Protein AF-A0A6C0D3S4-F1 (afdb_monomer_lite)

Sequence (150 aa):
MNPNEVLKLNDMIKEGDCVDNTETIRQLKHSSLITQNLNNILHIKKKYPDVDLKTLDDECLKESRFLFDNYTSIYNKLLRDQIDLKVFYKFLFYLKKIEDGELTFYQASYEIGMLLKNMYVDPIIDKEKEMKKGRNIDWNEYKKINAQIK

Radius of gyration: 23.9 Å; chains: 1; bounding box: 49×23×74 Å

Structure (mmCIF, N/CA/C/O backbone):
data_AF-A0A6C0D3S4-F1
#
_entry.id   AF-A0A6C0D3S4-F1
#
loop_
_atom_site.group_PDB
_atom_site.id
_atom_site.type_symbol
_atom_site.label_atom_id
_atom_site.label_alt_id
_atom_site.label_comp_id
_atom_site.label_asym_id
_atom_site.label_entity_id
_atom_site.label_seq_id
_atom_site.pdbx_PDB_ins_code
_atom_site.Cartn_x
_atom_site.Cartn_y
_atom_site.Cartn_z
_atom_site.occupancy
_atom_site.B_iso_or_equiv
_atom_site.auth_seq_id
_atom_site.auth_comp_id
_atom_site.auth_asym_id
_atom_site.auth_atom_id
_atom_site.pdbx_PDB_model_num
ATOM 1 N N . MET A 1 1 ? 14.690 -10.996 -11.109 1.00 55.72 1 MET A N 1
ATOM 2 C CA . MET A 1 1 ? 15.399 -9.954 -11.879 1.00 55.72 1 MET A CA 1
ATOM 3 C C . MET A 1 1 ? 16.558 -10.566 -12.640 1.00 55.72 1 MET A C 1
ATOM 5 O O . MET A 1 1 ? 17.306 -11.350 -12.064 1.00 55.72 1 MET A O 1
ATOM 9 N N . ASN A 1 2 ? 16.697 -10.222 -13.917 1.00 73.75 2 ASN A N 1
ATOM 10 C CA . ASN A 1 2 ? 17.884 -10.533 -14.712 1.00 73.75 2 ASN A CA 1
ATOM 11 C C . ASN A 1 2 ? 19.032 -9.570 -14.318 1.00 73.75 2 ASN A C 1
ATOM 13 O O . ASN A 1 2 ? 18.763 -8.384 -14.118 1.00 73.75 2 ASN A O 1
ATOM 17 N N . PRO A 1 3 ? 20.300 -10.016 -14.224 1.00 69.12 3 PRO A N 1
ATOM 18 C CA . PRO A 1 3 ? 21.443 -9.147 -13.911 1.00 69.12 3 PRO A CA 1
ATOM 19 C C . PRO A 1 3 ? 21.525 -7.852 -14.740 1.00 69.12 3 PRO A C 1
ATOM 21 O O . PRO A 1 3 ? 21.887 -6.802 -14.214 1.00 69.12 3 PRO A O 1
ATOM 24 N N . ASN A 1 4 ? 21.125 -7.898 -16.014 1.00 73.50 4 ASN A N 1
ATOM 25 C CA . ASN A 1 4 ? 21.135 -6.729 -16.900 1.00 73.50 4 ASN A CA 1
ATOM 26 C C . ASN A 1 4 ? 20.067 -5.681 -16.539 1.00 73.50 4 ASN A C 1
ATOM 28 O O . ASN A 1 4 ? 20.265 -4.490 -16.772 1.00 73.50 4 ASN A O 1
ATOM 32 N N . GLU A 1 5 ? 18.934 -6.110 -15.980 1.00 70.94 5 GLU A N 1
ATOM 33 C CA . GLU A 1 5 ? 17.866 -5.211 -15.519 1.00 70.94 5 GLU A CA 1
ATOM 34 C C . GLU A 1 5 ? 18.283 -4.492 -14.238 1.00 70.94 5 GLU A C 1
ATOM 36 O O . GLU A 1 5 ? 18.031 -3.300 -14.093 1.00 70.94 5 GLU A O 1
ATOM 41 N N . VAL A 1 6 ? 18.990 -5.197 -13.348 1.00 69.81 6 VAL A N 1
ATOM 42 C CA . VAL A 1 6 ? 19.552 -4.626 -12.116 1.00 69.81 6 VAL A CA 1
ATOM 43 C C . VAL A 1 6 ? 20.585 -3.548 -12.434 1.00 69.81 6 VAL A C 1
ATOM 45 O O . VAL A 1 6 ? 20.586 -2.493 -11.804 1.00 69.81 6 VAL A O 1
ATOM 48 N N . LEU A 1 7 ? 21.451 -3.787 -13.424 1.00 69.25 7 LEU A N 1
ATOM 49 C CA . LEU A 1 7 ? 22.480 -2.822 -13.809 1.00 69.25 7 LEU A CA 1
ATOM 50 C C . LEU A 1 7 ? 21.856 -1.520 -14.334 1.00 69.25 7 LEU A C 1
ATOM 52 O O . LEU A 1 7 ? 22.166 -0.446 -13.830 1.00 69.25 7 LEU A O 1
ATOM 56 N N . LYS A 1 8 ? 20.894 -1.632 -15.259 1.00 75.19 8 LYS A N 1
ATOM 57 C CA . LYS A 1 8 ? 20.154 -0.477 -15.793 1.00 75.19 8 LYS A CA 1
ATOM 58 C C . LYS A 1 8 ? 19.356 0.261 -14.723 1.00 75.19 8 LYS A C 1
ATOM 60 O O . LYS A 1 8 ? 19.285 1.483 -14.754 1.00 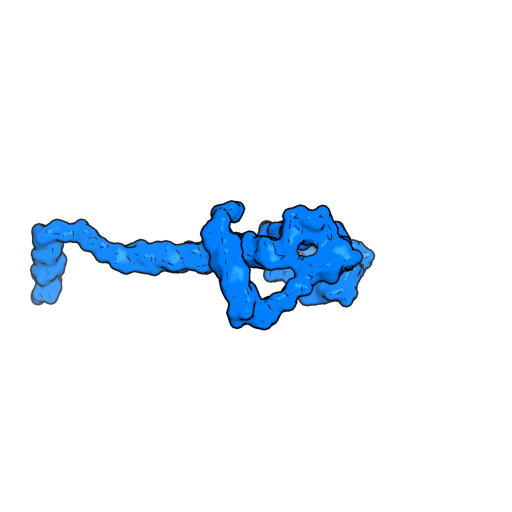75.19 8 LYS A O 1
ATOM 65 N N . LEU A 1 9 ? 18.759 -0.470 -13.783 1.00 69.38 9 LEU A N 1
ATOM 66 C CA . LEU A 1 9 ? 18.047 0.128 -12.658 1.00 69.38 9 LEU A CA 1
ATOM 67 C C . LEU A 1 9 ? 18.990 0.994 -11.813 1.00 69.38 9 LEU A C 1
ATOM 69 O O . LEU A 1 9 ? 18.641 2.120 -11.474 1.00 69.38 9 LEU A O 1
ATOM 73 N N . ASN A 1 10 ? 20.194 0.501 -11.522 1.00 70.12 10 ASN A N 1
ATOM 74 C CA . ASN A 1 10 ? 21.194 1.267 -10.780 1.00 70.12 10 ASN A CA 1
ATOM 75 C C . ASN A 1 10 ? 21.650 2.523 -11.533 1.00 70.12 10 ASN A C 1
ATOM 77 O O . ASN A 1 10 ? 21.882 3.547 -10.895 1.00 70.12 10 ASN A O 1
ATOM 81 N N . ASP A 1 11 ? 21.759 2.464 -12.860 1.00 74.69 11 ASP A N 1
ATOM 82 C CA . ASP A 1 11 ? 22.099 3.635 -13.673 1.00 74.69 11 ASP A CA 1
ATOM 83 C C . ASP A 1 11 ? 20.979 4.688 -13.617 1.00 74.69 11 ASP A C 1
ATOM 85 O O . ASP A 1 11 ? 21.243 5.846 -13.307 1.00 74.69 11 ASP A O 1
ATOM 89 N N . MET A 1 12 ? 19.714 4.273 -13.760 1.00 69.88 12 MET A N 1
ATOM 90 C CA . MET A 1 12 ? 18.554 5.169 -13.623 1.00 69.88 12 MET A CA 1
ATOM 91 C C . MET A 1 12 ? 18.446 5.808 -12.230 1.00 69.88 12 MET A C 1
ATOM 93 O O . MET A 1 12 ? 18.024 6.954 -12.106 1.00 69.88 12 MET A O 1
ATOM 97 N N . ILE A 1 13 ? 18.816 5.075 -11.175 1.00 72.19 13 ILE A N 1
ATOM 98 C CA . ILE A 1 13 ? 18.823 5.592 -9.799 1.00 72.19 13 ILE A CA 1
ATOM 99 C C . ILE A 1 13 ? 19.918 6.640 -9.611 1.00 72.19 13 ILE A C 1
ATOM 101 O O . ILE A 1 13 ? 19.682 7.624 -8.925 1.00 72.19 13 ILE A O 1
ATOM 105 N N . LYS A 1 14 ? 21.100 6.448 -10.209 1.00 68.69 14 LYS A N 1
ATOM 106 C CA . LYS A 1 14 ? 22.208 7.415 -10.130 1.00 68.69 14 LYS A CA 1
ATOM 107 C C . LYS A 1 14 ? 21.928 8.699 -10.905 1.00 68.69 14 LYS A C 1
ATOM 109 O O . LYS A 1 14 ? 22.443 9.748 -10.538 1.00 68.69 14 LYS A O 1
ATOM 114 N N . GLU A 1 15 ? 21.160 8.602 -11.987 1.00 73.56 15 GLU A N 1
ATOM 115 C CA . GLU A 1 15 ? 20.784 9.745 -12.824 1.00 73.56 15 GLU A CA 1
ATOM 116 C C . GLU A 1 15 ? 19.627 10.571 -12.233 1.00 73.56 15 GLU A C 1
ATOM 118 O O . GLU A 1 15 ? 19.428 11.715 -12.639 1.00 73.56 15 GLU A O 1
ATOM 123 N N . GLY A 1 16 ? 18.871 10.023 -11.275 1.00 64.75 16 GLY A N 1
ATOM 124 C CA . GLY A 1 16 ? 17.784 10.720 -10.584 1.00 64.75 16 GLY A CA 1
ATOM 125 C C . GLY A 1 16 ? 18.117 11.072 -9.131 1.00 64.75 16 GLY A C 1
ATOM 126 O O . GLY A 1 16 ? 18.839 10.347 -8.458 1.00 64.75 16 GLY A O 1
ATOM 127 N N . ASP A 1 17 ? 17.509 12.134 -8.593 1.00 66.62 17 ASP A N 1
ATOM 128 C CA . ASP A 1 17 ? 17.533 12.456 -7.151 1.00 66.62 17 ASP A CA 1
ATOM 129 C C . ASP A 1 17 ? 16.622 11.497 -6.352 1.00 66.62 17 ASP A C 1
ATOM 131 O O . ASP A 1 17 ? 15.645 11.884 -5.706 1.00 66.62 17 ASP A O 1
ATOM 135 N N . CYS A 1 18 ? 16.880 10.194 -6.453 1.00 68.31 18 CYS A N 1
ATOM 136 C CA . CYS A 1 18 ? 16.024 9.169 -5.876 1.00 68.31 18 CYS A CA 1
ATOM 137 C C . CYS A 1 18 ? 16.482 8.840 -4.447 1.00 68.31 18 CYS A C 1
ATOM 139 O O . CYS A 1 18 ? 17.484 8.155 -4.252 1.00 68.31 18 CYS A O 1
ATOM 141 N N . VAL A 1 19 ? 15.744 9.319 -3.440 1.00 79.94 19 VAL A N 1
ATOM 142 C CA . VAL A 1 19 ? 16.053 9.087 -2.017 1.00 79.94 19 VAL A CA 1
ATOM 143 C C . VAL A 1 19 ? 15.759 7.638 -1.622 1.00 79.94 19 VAL A C 1
ATOM 145 O O . VAL A 1 19 ? 14.626 7.170 -1.753 1.00 79.94 19 VAL A O 1
ATOM 148 N N . ASP A 1 20 ? 16.765 6.944 -1.088 1.00 86.94 20 ASP A N 1
ATOM 149 C CA . ASP A 1 20 ? 16.589 5.620 -0.491 1.00 86.94 20 ASP A CA 1
ATOM 150 C C . ASP A 1 20 ? 15.903 5.731 0.878 1.00 86.94 20 ASP A C 1
ATOM 152 O O . ASP A 1 20 ? 16.460 6.286 1.824 1.00 86.94 20 ASP A O 1
ATOM 156 N N . ASN A 1 21 ? 14.699 5.169 0.995 1.00 89.06 21 ASN A N 1
ATOM 157 C CA . ASN A 1 21 ? 13.932 5.135 2.244 1.00 89.06 21 ASN A CA 1
ATOM 158 C C . ASN A 1 21 ? 13.901 3.742 2.897 1.00 89.06 21 ASN A C 1
ATOM 160 O O . ASN A 1 21 ? 13.074 3.496 3.777 1.00 89.06 21 ASN A O 1
ATOM 164 N N . THR A 1 22 ? 14.768 2.816 2.474 1.00 92.56 22 THR A N 1
ATOM 165 C CA . THR A 1 22 ? 14.788 1.422 2.952 1.00 92.56 22 THR A CA 1
ATOM 166 C C . THR A 1 22 ? 14.828 1.342 4.479 1.00 92.56 22 THR A C 1
ATOM 168 O O . THR A 1 22 ? 13.993 0.670 5.086 1.00 92.56 22 THR A O 1
ATOM 171 N N . GLU A 1 23 ? 15.753 2.063 5.114 1.00 94.44 23 GLU A N 1
ATOM 172 C CA . GLU A 1 23 ? 15.922 2.017 6.571 1.00 94.44 23 GLU A CA 1
ATOM 173 C C . GLU A 1 23 ? 14.763 2.676 7.319 1.00 94.44 23 GLU A C 1
ATOM 175 O O . GLU A 1 23 ? 14.278 2.132 8.309 1.00 94.44 23 GLU A O 1
ATOM 180 N N . THR A 1 24 ? 14.239 3.791 6.811 1.00 92.94 24 THR A N 1
ATOM 181 C CA . THR A 1 24 ? 13.056 4.440 7.389 1.00 92.94 24 THR A CA 1
ATOM 182 C C . THR A 1 24 ? 11.855 3.497 7.384 1.00 92.94 24 THR A C 1
ATOM 184 O O . THR A 1 24 ? 11.171 3.357 8.396 1.00 92.94 24 THR A O 1
ATOM 187 N N . ILE A 1 25 ? 11.618 2.795 6.274 1.00 93.62 25 ILE A N 1
ATOM 188 C CA . ILE A 1 25 ? 10.520 1.828 6.161 1.00 93.62 25 ILE A CA 1
ATOM 189 C C . ILE A 1 25 ? 10.706 0.680 7.165 1.00 93.62 25 ILE A C 1
ATOM 191 O O . ILE A 1 25 ? 9.771 0.347 7.896 1.00 93.62 25 ILE A O 1
ATOM 195 N N . ARG A 1 26 ? 11.920 0.126 7.266 1.00 95.44 26 ARG A N 1
ATOM 196 C CA . ARG A 1 26 ? 12.266 -0.943 8.224 1.00 95.44 26 ARG A 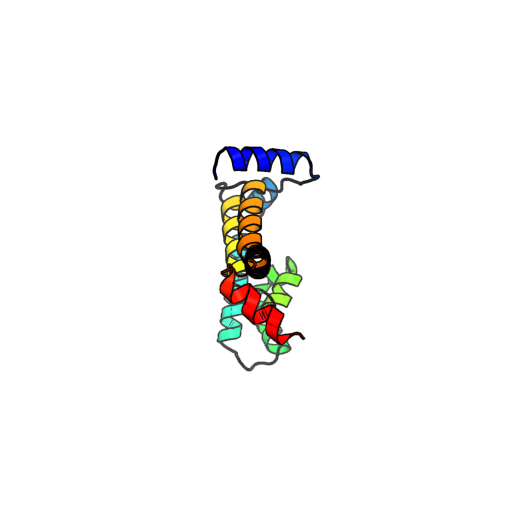CA 1
ATOM 197 C C . ARG A 1 26 ? 12.087 -0.545 9.681 1.00 95.44 26 ARG A C 1
ATOM 199 O O . ARG A 1 26 ? 11.755 -1.402 10.498 1.00 95.44 26 ARG A O 1
ATOM 206 N N . GLN A 1 27 ? 12.312 0.723 10.007 1.00 95.19 27 GLN A N 1
ATOM 207 C CA . GLN A 1 27 ? 12.119 1.250 11.355 1.00 95.19 27 GLN A CA 1
ATOM 208 C C . GLN A 1 27 ? 10.636 1.449 11.681 1.00 95.19 27 GLN A C 1
ATOM 210 O O . GLN A 1 27 ? 10.203 1.071 12.766 1.00 95.19 27 GLN A O 1
ATOM 215 N N . LEU A 1 28 ? 9.858 2.008 10.749 1.00 94.25 28 LEU A N 1
ATOM 216 C CA . LEU A 1 28 ? 8.449 2.344 10.980 1.00 94.25 28 LEU A CA 1
ATOM 217 C C . LEU A 1 28 ? 7.537 1.112 11.051 1.00 94.25 28 LEU A C 1
ATOM 219 O O . LEU A 1 28 ? 6.665 1.047 11.913 1.00 94.25 28 LEU A O 1
ATOM 223 N N . LYS A 1 29 ? 7.726 0.129 10.162 1.00 93.69 29 LYS A N 1
ATOM 224 C CA . LYS A 1 29 ? 6.933 -1.118 10.118 1.00 93.69 29 LYS A CA 1
ATOM 225 C C . LYS A 1 29 ? 5.410 -0.920 10.090 1.00 93.69 29 LYS A C 1
ATOM 227 O O . LYS A 1 29 ? 4.661 -1.569 10.822 1.00 93.69 29 LYS A O 1
ATOM 232 N N . HIS A 1 30 ? 4.933 -0.008 9.247 1.00 95.00 30 HIS A N 1
ATOM 233 C CA . HIS A 1 30 ? 3.516 0.357 9.184 1.00 95.00 30 HIS A CA 1
ATOM 234 C C . HIS A 1 30 ? 2.651 -0.597 8.341 1.00 95.00 30 HIS A C 1
ATOM 236 O O . HIS A 1 30 ? 1.424 -0.523 8.432 1.00 95.00 30 HIS A O 1
ATOM 242 N N . SER A 1 31 ? 3.230 -1.491 7.530 1.00 95.12 31 SER A N 1
ATOM 243 C CA . SER A 1 31 ? 2.468 -2.324 6.585 1.00 95.12 31 SER A CA 1
ATOM 244 C C . SER A 1 31 ? 1.363 -3.151 7.251 1.00 95.12 31 SER A C 1
ATOM 246 O O . SER A 1 31 ? 0.254 -3.250 6.716 1.00 95.12 31 SER A O 1
ATOM 248 N N . SER A 1 32 ? 1.626 -3.705 8.437 1.00 94.50 32 SER A N 1
ATOM 249 C CA . SER A 1 32 ? 0.675 -4.522 9.195 1.00 94.50 32 SER A CA 1
ATOM 250 C C . SER A 1 32 ? -0.502 -3.693 9.712 1.00 94.50 32 SER A C 1
ATOM 252 O O . SER A 1 32 ? -1.653 -4.090 9.527 1.00 94.50 32 SER A O 1
ATOM 254 N N . LEU A 1 33 ? -0.227 -2.512 10.274 1.00 96.25 33 LEU A N 1
ATOM 255 C CA . LEU A 1 33 ? -1.238 -1.579 10.776 1.00 96.25 33 LEU A CA 1
ATOM 256 C C . LEU A 1 33 ? -2.128 -1.062 9.643 1.00 96.25 33 LEU A C 1
ATOM 258 O O . LEU A 1 33 ? -3.354 -1.060 9.772 1.00 96.25 33 LEU A O 1
ATOM 262 N N . ILE A 1 34 ? -1.527 -0.697 8.505 1.00 96.88 34 ILE A N 1
ATOM 263 C CA . ILE A 1 34 ? -2.277 -0.274 7.315 1.00 96.88 34 ILE A CA 1
ATOM 264 C C . ILE A 1 34 ? -3.177 -1.413 6.827 1.00 96.88 34 ILE A C 1
ATOM 266 O O . ILE A 1 34 ? -4.357 -1.189 6.565 1.00 96.88 34 ILE A O 1
ATOM 270 N N . THR A 1 35 ? -2.651 -2.638 6.747 1.00 96.12 35 THR A N 1
ATOM 271 C CA . THR A 1 35 ? -3.416 -3.815 6.306 1.00 96.12 35 THR A CA 1
ATOM 272 C C . THR A 1 35 ? -4.584 -4.115 7.245 1.00 96.12 35 THR A C 1
ATOM 274 O O . THR A 1 35 ? -5.691 -4.392 6.787 1.00 96.12 35 THR A O 1
ATOM 277 N N . GLN A 1 36 ? -4.365 -4.029 8.558 1.00 96.81 36 GLN A N 1
ATOM 278 C CA . GLN A 1 36 ? -5.414 -4.225 9.554 1.00 96.81 36 GLN A CA 1
ATOM 279 C C . GLN A 1 36 ? -6.524 -3.177 9.405 1.00 96.81 36 GLN A C 1
ATOM 281 O O . GLN A 1 36 ? -7.693 -3.535 9.308 1.00 96.81 36 GLN A O 1
ATOM 286 N N . ASN A 1 37 ? -6.163 -1.893 9.333 1.00 96.81 37 ASN A N 1
ATOM 287 C CA . ASN A 1 37 ? -7.127 -0.798 9.183 1.00 96.81 37 ASN A CA 1
ATOM 288 C C . ASN A 1 37 ? -7.902 -0.908 7.861 1.00 96.81 37 ASN A C 1
ATOM 290 O O . ASN A 1 37 ? -9.118 -0.761 7.842 1.00 96.81 37 ASN A O 1
ATOM 294 N N . LEU A 1 38 ? -7.222 -1.248 6.763 1.00 96.31 38 LEU A N 1
ATOM 295 C CA . LEU A 1 38 ? -7.863 -1.532 5.481 1.00 96.31 38 LEU A CA 1
ATOM 296 C C . LEU A 1 38 ? -8.930 -2.627 5.621 1.00 96.31 38 LEU A C 1
ATOM 298 O O . LEU A 1 38 ? -10.066 -2.443 5.189 1.00 96.31 38 LEU A O 1
ATOM 302 N N . ASN A 1 39 ? -8.580 -3.754 6.241 1.00 96.06 39 ASN A N 1
ATOM 303 C CA . ASN A 1 39 ? -9.509 -4.866 6.421 1.00 96.06 39 ASN A CA 1
ATOM 304 C C . ASN A 1 39 ? -10.692 -4.486 7.321 1.00 96.06 39 ASN A C 1
ATOM 306 O O . ASN A 1 39 ? -11.814 -4.906 7.039 1.00 96.06 39 ASN A O 1
ATOM 310 N N . ASN A 1 40 ? -10.467 -3.660 8.347 1.00 96.06 40 ASN A N 1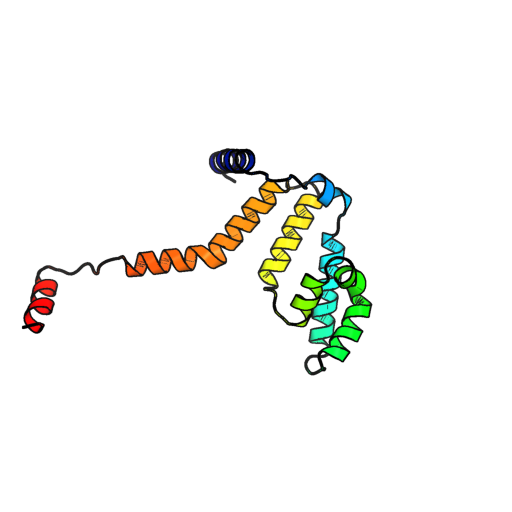
ATOM 311 C CA . ASN A 1 40 ? -11.528 -3.126 9.200 1.00 96.06 40 ASN A CA 1
ATOM 312 C C . ASN A 1 40 ? -12.519 -2.279 8.390 1.00 96.06 40 ASN A C 1
ATOM 314 O O . ASN A 1 40 ? -13.720 -2.542 8.445 1.00 96.06 40 ASN A O 1
ATOM 318 N N . ILE A 1 41 ? -12.031 -1.342 7.567 1.00 95.25 41 ILE A N 1
ATOM 319 C CA . ILE A 1 41 ? -12.879 -0.528 6.677 1.00 95.25 41 ILE A CA 1
ATOM 320 C C . ILE A 1 41 ? -13.701 -1.432 5.752 1.00 95.25 41 ILE A C 1
ATOM 322 O O . ILE A 1 41 ? -14.919 -1.290 5.663 1.00 95.25 41 ILE A O 1
ATOM 326 N N . LEU A 1 42 ? -13.064 -2.404 5.090 1.00 95.00 42 LEU A N 1
ATOM 327 C CA . LEU A 1 42 ? -13.761 -3.320 4.181 1.00 95.00 42 LEU A CA 1
ATOM 328 C C . LEU A 1 42 ? -14.810 -4.175 4.904 1.00 95.00 42 LEU A C 1
ATOM 330 O O . LEU A 1 42 ? -15.889 -4.422 4.363 1.00 95.00 42 LEU A O 1
ATOM 334 N N . HIS A 1 43 ? -14.516 -4.614 6.128 1.00 95.50 43 HIS A N 1
ATOM 335 C CA . HIS A 1 43 ? -15.453 -5.371 6.948 1.00 95.50 43 HIS A CA 1
ATOM 336 C C . HIS A 1 43 ? -16.679 -4.534 7.328 1.00 95.50 43 HIS A C 1
ATOM 338 O O . HIS A 1 43 ? -17.806 -4.999 7.160 1.00 95.50 43 HIS A O 1
ATOM 344 N N . ILE A 1 44 ? -16.475 -3.293 7.779 1.00 94.50 44 ILE A N 1
ATOM 345 C CA . ILE A 1 44 ? -17.557 -2.371 8.149 1.00 94.50 44 ILE A CA 1
ATOM 346 C C . ILE A 1 44 ? -18.423 -2.049 6.929 1.00 94.50 44 ILE A C 1
ATOM 348 O O . ILE A 1 44 ? -19.644 -2.173 7.003 1.00 94.50 44 ILE A O 1
ATOM 352 N N . LYS A 1 45 ? -17.807 -1.750 5.779 1.00 92.88 45 LYS A N 1
ATOM 353 C CA . LYS A 1 45 ? -18.521 -1.524 4.511 1.00 92.88 45 LYS A CA 1
ATOM 354 C C . LYS A 1 45 ? -19.374 -2.719 4.097 1.00 92.88 45 LYS A C 1
ATOM 356 O O . LYS A 1 45 ? -20.495 -2.555 3.632 1.00 92.88 45 LYS A O 1
ATOM 361 N N . LYS A 1 46 ? -18.863 -3.937 4.290 1.00 93.56 46 LYS A N 1
ATOM 362 C CA . LYS A 1 46 ? -19.620 -5.162 4.009 1.00 93.56 46 LYS A CA 1
ATOM 363 C C . LYS A 1 46 ? -20.768 -5.379 5.000 1.00 93.56 46 LYS A C 1
ATOM 365 O O . LYS A 1 46 ? -21.796 -5.932 4.622 1.00 93.56 46 LYS A O 1
ATOM 370 N N . LYS A 1 47 ? -20.584 -4.984 6.261 1.00 93.38 47 LYS A N 1
ATOM 371 C CA . LYS A 1 47 ? -21.592 -5.101 7.321 1.00 93.38 47 LYS A CA 1
ATOM 372 C C . LYS A 1 47 ? -22.739 -4.102 7.139 1.00 93.38 47 LYS A C 1
ATOM 374 O O . LYS A 1 47 ? -23.878 -4.448 7.439 1.00 93.38 47 LYS A O 1
ATOM 379 N N . TYR A 1 48 ? -22.446 -2.906 6.629 1.00 91.25 48 TYR A N 1
ATOM 380 C CA . TYR A 1 48 ? -23.413 -1.827 6.420 1.00 91.25 48 TYR A CA 1
ATOM 381 C C . TYR A 1 48 ? -23.360 -1.308 4.968 1.00 91.25 48 TYR A C 1
ATOM 383 O O . TYR A 1 48 ? -22.787 -0.251 4.720 1.00 91.25 48 TYR A O 1
ATOM 391 N N . PRO A 1 49 ? -23.929 -2.037 3.991 1.00 86.19 49 PRO A N 1
ATOM 392 C CA . PRO A 1 49 ? -23.825 -1.669 2.576 1.00 86.19 49 PRO A CA 1
ATOM 393 C C . PRO A 1 49 ? -24.616 -0.406 2.193 1.00 86.19 49 PRO A C 1
ATOM 395 O O . PRO A 1 49 ? -24.177 0.331 1.317 1.00 86.19 49 PRO A O 1
ATOM 398 N N . ASP A 1 50 ? -25.743 -0.137 2.863 1.00 88.12 50 ASP A N 1
ATOM 399 C CA . ASP A 1 50 ? -26.698 0.927 2.495 1.00 88.12 50 ASP A CA 1
ATOM 400 C C . ASP A 1 50 ? -26.702 2.112 3.476 1.00 88.12 50 ASP A C 1
ATOM 402 O O . ASP A 1 50 ? -27.680 2.854 3.585 1.00 88.12 50 ASP A O 1
ATOM 406 N N . VAL A 1 51 ? -25.626 2.270 4.246 1.00 90.44 51 VAL A N 1
ATOM 407 C CA . VAL A 1 51 ? -25.499 3.365 5.209 1.00 90.44 51 VAL A CA 1
ATOM 408 C C . VAL A 1 51 ? -24.969 4.632 4.531 1.00 90.44 51 VAL A C 1
ATOM 410 O O . VAL A 1 51 ? -24.195 4.570 3.574 1.00 90.44 51 VAL A O 1
ATOM 413 N N . ASP A 1 52 ? -25.371 5.802 5.024 1.00 92.06 52 ASP A N 1
ATOM 414 C CA . ASP A 1 52 ? -24.837 7.067 4.537 1.00 92.06 52 ASP A CA 1
ATOM 415 C C . ASP A 1 52 ? -23.335 7.206 4.848 1.00 92.06 52 ASP A C 1
ATOM 417 O O . ASP A 1 52 ? -22.810 6.648 5.814 1.00 92.06 52 ASP A O 1
ATOM 421 N N . LEU A 1 53 ? -22.635 7.992 4.026 1.00 89.62 53 LEU A N 1
ATOM 422 C CA . LEU A 1 53 ? -21.181 8.140 4.121 1.00 89.62 53 LEU A CA 1
ATOM 423 C C . LEU A 1 53 ? -20.722 8.677 5.482 1.00 89.62 53 LEU A C 1
ATOM 425 O O . LEU A 1 53 ? -19.640 8.313 5.929 1.00 89.62 53 LEU A O 1
ATOM 429 N N . LYS A 1 54 ? -21.512 9.540 6.131 1.00 92.19 54 LYS A N 1
ATOM 430 C CA . LYS A 1 54 ? -21.130 10.139 7.412 1.00 92.19 54 LYS A CA 1
ATOM 431 C C . LYS A 1 54 ? -21.170 9.092 8.520 1.00 92.19 54 LYS A C 1
ATOM 433 O O . LYS A 1 54 ? -20.194 8.943 9.244 1.00 92.19 54 LYS A O 1
ATOM 438 N N . THR A 1 55 ? -22.253 8.325 8.602 1.00 92.31 55 THR A N 1
ATOM 439 C CA . THR A 1 55 ? -22.348 7.228 9.571 1.00 92.31 55 THR A CA 1
ATOM 440 C C . THR A 1 55 ? -21.302 6.141 9.292 1.00 92.31 55 THR A C 1
ATOM 442 O O . THR A 1 55 ? -20.715 5.599 10.227 1.00 92.31 55 THR A O 1
ATOM 445 N N . LEU A 1 56 ? -21.009 5.847 8.017 1.00 92.81 56 LEU A N 1
ATOM 446 C CA . LEU A 1 56 ? -19.928 4.923 7.654 1.00 92.81 56 LEU A CA 1
ATOM 447 C C . LEU A 1 56 ? -18.559 5.416 8.141 1.00 92.81 56 LEU A C 1
ATOM 449 O O . LEU A 1 56 ? -17.776 4.621 8.660 1.00 92.81 56 LEU A O 1
ATOM 453 N N . ASP A 1 57 ? -18.274 6.705 7.944 1.00 94.38 57 ASP A N 1
ATOM 454 C CA . ASP A 1 57 ? -17.034 7.351 8.373 1.00 94.38 57 ASP A CA 1
A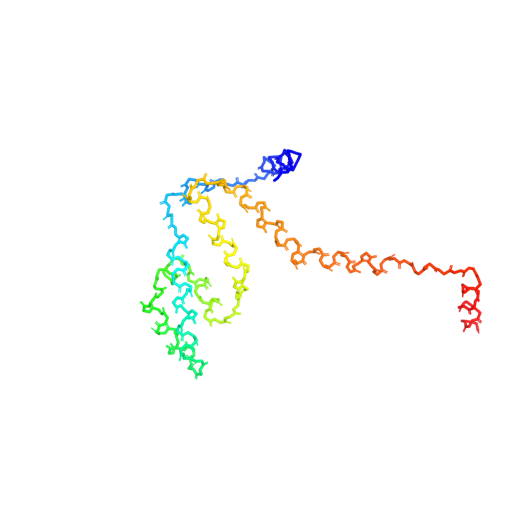TOM 455 C C . ASP A 1 57 ? -16.887 7.299 9.897 1.00 94.38 57 ASP A C 1
ATOM 457 O O . ASP A 1 57 ? -15.864 6.831 10.392 1.00 94.38 57 ASP A O 1
ATOM 461 N N . ASP A 1 58 ? -17.939 7.648 10.643 1.00 94.56 58 ASP A N 1
ATOM 462 C CA . ASP A 1 58 ? -17.948 7.590 12.110 1.00 94.56 58 ASP A CA 1
ATOM 463 C C . ASP A 1 58 ? -17.645 6.173 12.641 1.00 94.56 58 ASP A C 1
ATOM 465 O O . ASP A 1 58 ? -16.930 6.018 13.635 1.00 94.56 58 ASP A O 1
ATOM 469 N N . GLU A 1 59 ? -18.153 5.124 11.987 1.00 93.62 59 GLU A N 1
ATOM 470 C CA . GLU A 1 59 ? -17.853 3.730 12.343 1.00 93.62 59 GLU A CA 1
ATOM 471 C C . GLU A 1 59 ? -16.433 3.313 11.934 1.00 93.62 59 GLU A C 1
ATOM 473 O O . GLU A 1 59 ? -15.712 2.693 12.719 1.00 93.62 59 GLU A O 1
ATOM 478 N N . CYS A 1 60 ? -15.992 3.672 10.725 1.00 94.38 60 CYS A N 1
ATOM 479 C CA . CYS A 1 60 ? -14.658 3.326 10.232 1.00 94.38 60 CYS A CA 1
ATOM 480 C C . CYS A 1 60 ? -13.549 4.024 11.023 1.00 94.38 60 CYS A C 1
ATOM 482 O O . CYS A 1 60 ? -12.505 3.414 11.272 1.00 94.38 60 CYS A O 1
ATOM 484 N N . LEU A 1 61 ? -13.778 5.262 11.464 1.00 94.88 61 LEU A N 1
ATOM 485 C CA . LEU A 1 61 ? -12.823 6.062 12.222 1.00 94.88 61 LEU A CA 1
ATOM 486 C C . LEU A 1 61 ? -12.475 5.419 13.571 1.00 94.88 61 LEU A C 1
ATOM 488 O O . LEU A 1 61 ? -11.322 5.488 14.002 1.00 94.88 61 LEU A O 1
ATOM 492 N N . LYS A 1 62 ? -13.444 4.754 14.218 1.00 93.69 62 LYS A N 1
ATOM 493 C CA . LYS A 1 62 ? -13.243 4.043 15.496 1.00 93.69 62 LYS A CA 1
ATOM 494 C C . LYS A 1 62 ? -12.240 2.898 15.358 1.00 93.69 62 LYS A C 1
ATOM 496 O O . LYS A 1 62 ? -11.375 2.734 16.211 1.00 93.69 62 LYS A O 1
ATOM 501 N N . GLU A 1 63 ? -12.332 2.148 14.263 1.00 90.75 63 GLU A N 1
ATOM 502 C CA . GLU A 1 63 ? -11.553 0.923 14.029 1.00 90.75 63 GLU A CA 1
ATOM 503 C C . GLU A 1 63 ? -10.317 1.141 13.136 1.00 90.75 63 GLU A C 1
ATOM 505 O O . GLU A 1 63 ? -9.506 0.228 12.960 1.00 90.75 63 GLU A O 1
ATOM 510 N N . SER A 1 64 ? -10.168 2.333 12.544 1.00 95.12 64 SER A N 1
ATOM 511 C CA . SER A 1 64 ? -9.152 2.623 11.514 1.00 95.12 64 SER A CA 1
ATOM 512 C C . SER A 1 64 ? -8.428 3.958 11.717 1.00 95.12 64 SER A C 1
ATOM 514 O O . SER A 1 64 ? -7.975 4.596 10.760 1.00 95.12 64 SER A O 1
ATOM 516 N N . ARG A 1 65 ? -8.308 4.388 12.979 1.00 94.69 65 ARG A N 1
ATOM 517 C CA . ARG A 1 65 ? -7.705 5.674 13.356 1.00 94.69 65 ARG A CA 1
ATOM 518 C C . ARG A 1 65 ? -6.257 5.827 12.887 1.00 94.69 65 ARG A C 1
ATOM 520 O O . ARG A 1 65 ? -5.880 6.908 12.456 1.00 94.69 65 ARG A O 1
ATOM 527 N N . PHE A 1 66 ? -5.462 4.756 12.885 1.00 96.00 66 PHE A N 1
ATOM 528 C CA . PHE A 1 66 ? -4.073 4.830 12.422 1.00 96.00 66 PHE A CA 1
ATOM 529 C C . PHE A 1 66 ? -3.980 5.296 10.962 1.00 96.00 66 PHE A C 1
ATOM 531 O O . PHE A 1 66 ? -3.151 6.150 10.637 1.00 96.00 66 PHE A O 1
ATOM 538 N N . LEU A 1 67 ? -4.846 4.771 10.089 1.00 95.38 67 LEU A N 1
ATOM 539 C CA . LEU A 1 67 ? -4.894 5.187 8.691 1.00 95.38 67 LEU A CA 1
ATOM 540 C C . LEU A 1 67 ? -5.421 6.616 8.540 1.00 95.38 67 LEU A C 1
ATOM 542 O O . LEU A 1 67 ? -4.920 7.355 7.699 1.00 95.38 67 LEU A O 1
ATOM 546 N N . PHE A 1 68 ? -6.398 7.014 9.354 1.00 95.62 68 PHE A N 1
ATOM 547 C CA . PHE A 1 68 ? -6.917 8.379 9.351 1.00 95.62 68 PHE A CA 1
ATOM 548 C C . PHE A 1 68 ? -5.855 9.405 9.772 1.00 95.62 68 PHE A C 1
ATOM 550 O O . PHE A 1 68 ? -5.653 10.386 9.058 1.00 95.62 68 PHE A O 1
ATOM 557 N N . ASP A 1 69 ? -5.140 9.154 10.869 1.00 95.50 69 ASP A N 1
ATOM 558 C CA . ASP A 1 69 ? -4.180 10.097 11.453 1.00 95.50 69 ASP A CA 1
ATOM 559 C C . ASP A 1 69 ? -2.904 10.233 10.606 1.00 95.50 69 ASP A C 1
ATOM 561 O O . ASP A 1 69 ? -2.385 11.332 10.430 1.00 95.50 69 ASP A O 1
ATOM 565 N N . ASN A 1 70 ? -2.399 9.122 10.056 1.00 95.56 70 ASN A N 1
ATOM 566 C CA . ASN A 1 70 ? -1.105 9.098 9.360 1.00 95.56 70 ASN A CA 1
ATOM 567 C C . ASN A 1 70 ? -1.234 9.133 7.830 1.00 95.56 70 ASN A C 1
ATOM 569 O O . ASN A 1 70 ? -0.299 9.525 7.132 1.00 95.56 70 ASN A O 1
ATOM 573 N N . TYR A 1 71 ? -2.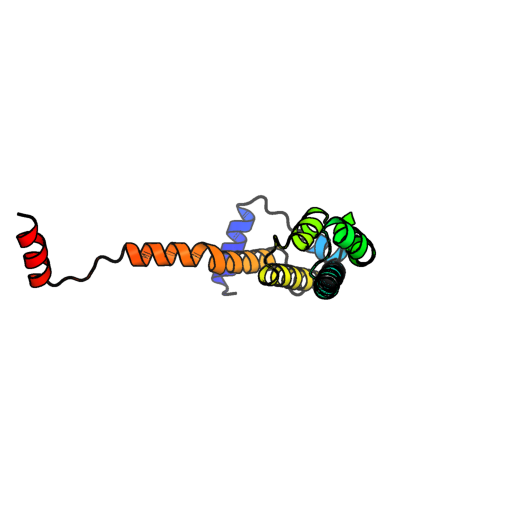379 8.707 7.289 1.00 95.44 71 TYR A N 1
ATOM 574 C CA . TYR A 1 71 ? -2.589 8.503 5.854 1.00 95.44 71 TYR A CA 1
ATOM 575 C C . TYR A 1 71 ? -4.006 8.908 5.419 1.00 95.44 71 TYR A C 1
ATOM 577 O O . TYR A 1 71 ? -4.662 8.200 4.649 1.00 95.44 71 TYR A O 1
ATOM 585 N N . THR A 1 72 ? -4.486 10.070 5.874 1.00 95.12 72 THR A N 1
ATOM 586 C CA . THR A 1 72 ? -5.874 10.541 5.692 1.00 95.12 72 THR A CA 1
ATOM 587 C C . THR A 1 72 ? -6.358 10.480 4.238 1.00 95.12 72 THR A C 1
ATOM 589 O O . THR A 1 72 ? -7.509 10.153 3.960 1.00 95.12 72 THR A O 1
ATOM 592 N N . SER A 1 73 ? -5.473 10.760 3.275 1.00 95.56 73 SER A N 1
ATOM 593 C CA . SER A 1 73 ? -5.794 10.668 1.843 1.00 95.56 73 SER A CA 1
ATOM 594 C C . SER A 1 73 ? -6.135 9.237 1.411 1.00 95.56 73 SER A C 1
ATOM 596 O O . SER A 1 73 ? -7.101 9.028 0.679 1.00 95.56 73 SER A O 1
ATOM 598 N N . ILE A 1 74 ? -5.387 8.242 1.898 1.00 95.50 74 ILE A N 1
ATOM 599 C CA . ILE A 1 74 ? -5.655 6.823 1.630 1.00 95.50 74 ILE A CA 1
ATOM 600 C C . ILE A 1 74 ? -6.972 6.421 2.293 1.00 95.50 74 ILE A C 1
ATOM 602 O O . ILE A 1 74 ? -7.826 5.845 1.624 1.00 95.50 74 ILE A O 1
ATOM 606 N N . TYR A 1 75 ? -7.167 6.787 3.562 1.00 96.56 75 TYR A N 1
ATOM 607 C CA . TYR A 1 75 ? -8.411 6.533 4.294 1.00 96.56 75 TYR A CA 1
ATOM 608 C C . TYR A 1 75 ? -9.645 7.045 3.529 1.00 96.56 75 TYR A C 1
ATOM 610 O O . TYR A 1 75 ? -10.551 6.275 3.208 1.00 96.56 75 TYR A O 1
ATOM 618 N N . ASN A 1 76 ? -9.634 8.319 3.126 1.00 94.75 76 ASN A N 1
ATOM 619 C CA . ASN A 1 76 ? -10.742 8.937 2.396 1.00 94.75 76 ASN A CA 1
ATOM 620 C C . ASN A 1 76 ? -11.014 8.266 1.045 1.00 94.75 76 ASN A C 1
ATOM 622 O O . ASN A 1 76 ? -12.168 8.118 0.636 1.00 94.75 76 ASN A O 1
ATOM 626 N N . LYS A 1 77 ? -9.957 7.863 0.333 1.00 95.62 77 LYS A N 1
ATOM 627 C CA . LYS A 1 77 ? -10.098 7.163 -0.946 1.00 95.62 77 LYS A CA 1
ATOM 628 C C . LYS A 1 77 ? -10.646 5.745 -0.775 1.00 95.62 77 LYS A C 1
ATOM 630 O O . LYS A 1 77 ? -11.409 5.311 -1.631 1.00 95.62 77 LYS A O 1
ATOM 635 N N . LEU A 1 78 ? -10.307 5.041 0.308 1.00 94.75 78 LEU A N 1
ATOM 636 C CA . LEU A 1 78 ? -10.873 3.721 0.613 1.00 94.75 78 LEU A CA 1
ATOM 637 C C . LEU A 1 78 ? -12.366 3.804 0.934 1.00 94.75 78 LEU A C 1
ATOM 639 O O . LEU A 1 78 ? -13.146 3.004 0.418 1.00 94.75 78 LEU A O 1
ATOM 643 N N . LEU A 1 79 ? -12.780 4.795 1.730 1.00 93.44 79 LEU A N 1
ATOM 644 C CA . LEU A 1 79 ? -14.199 5.006 2.030 1.00 93.44 79 LEU A CA 1
ATOM 645 C C . LEU A 1 79 ? -15.025 5.194 0.754 1.00 93.44 79 LEU A C 1
ATOM 647 O O . LEU A 1 79 ? -16.082 4.582 0.616 1.00 93.44 79 LEU A O 1
ATOM 651 N N . ARG A 1 80 ? -14.503 5.971 -0.202 1.00 93.69 80 ARG A N 1
ATOM 652 C CA . ARG A 1 80 ? -15.173 6.322 -1.466 1.00 93.69 80 ARG A CA 1
ATOM 653 C C . ARG A 1 80 ? -14.944 5.335 -2.619 1.00 93.69 80 ARG A C 1
ATOM 655 O O . ARG A 1 80 ? -15.288 5.668 -3.748 1.00 93.69 80 ARG A O 1
ATOM 662 N N . ASP A 1 81 ? -14.321 4.182 -2.373 1.00 92.88 81 ASP A N 1
ATOM 663 C CA . ASP A 1 81 ? -13.985 3.185 -3.409 1.00 92.88 81 ASP A CA 1
ATOM 664 C C . ASP A 1 81 ? -13.129 3.736 -4.568 1.00 92.88 81 ASP A C 1
ATOM 666 O O . ASP A 1 81 ? -13.223 3.303 -5.713 1.00 92.88 81 ASP A O 1
ATOM 670 N N . GLN A 1 82 ? -12.250 4.695 -4.272 1.00 93.81 82 GLN A N 1
ATOM 671 C CA . GLN A 1 82 ? -11.373 5.358 -5.249 1.00 93.81 82 GLN A CA 1
ATOM 672 C C . GLN A 1 82 ? -9.977 4.719 -5.347 1.00 93.81 82 GLN A C 1
ATOM 674 O O . GLN A 1 82 ? -9.054 5.317 -5.904 1.00 93.81 82 GLN A O 1
ATOM 679 N N . ILE A 1 83 ? -9.792 3.530 -4.774 1.00 92.50 83 ILE A N 1
ATOM 680 C CA . ILE A 1 83 ? -8.538 2.772 -4.808 1.00 92.50 83 ILE A CA 1
ATOM 681 C C . ILE A 1 83 ? -8.808 1.394 -5.399 1.00 92.50 83 ILE A C 1
ATOM 683 O O . ILE A 1 83 ? -9.688 0.670 -4.936 1.00 92.50 83 ILE A O 1
ATOM 687 N N . ASP A 1 84 ? -7.989 0.996 -6.373 1.00 92.50 84 ASP A N 1
ATOM 688 C CA . ASP A 1 84 ? -7.914 -0.403 -6.784 1.00 92.50 84 ASP A CA 1
ATOM 689 C C . ASP A 1 84 ? -7.275 -1.220 -5.651 1.00 92.50 84 ASP A C 1
ATOM 691 O O . ASP A 1 84 ? -6.063 -1.166 -5.417 1.00 92.50 84 ASP A O 1
ATOM 695 N N . LEU A 1 85 ? -8.107 -1.982 -4.939 1.00 93.50 85 LEU A N 1
ATOM 696 C CA . LEU A 1 85 ? -7.680 -2.801 -3.807 1.00 93.50 85 LEU A CA 1
ATOM 697 C C . LEU A 1 85 ? -6.630 -3.843 -4.199 1.00 93.50 85 LEU A C 1
ATOM 699 O O . LEU A 1 85 ? -5.734 -4.121 -3.406 1.00 93.50 85 LEU A O 1
ATOM 703 N N . LYS A 1 86 ? -6.690 -4.407 -5.413 1.00 91.94 86 LYS A N 1
ATOM 704 C CA . LYS A 1 86 ? -5.716 -5.418 -5.854 1.00 91.94 86 LYS A CA 1
ATOM 705 C C . LYS A 1 86 ? -4.331 -4.802 -5.957 1.00 91.94 86 LYS A C 1
ATOM 707 O O . LYS A 1 86 ? -3.360 -5.378 -5.467 1.00 91.94 86 LYS A O 1
ATOM 712 N N . VAL A 1 87 ? -4.256 -3.622 -6.567 1.00 92.81 87 VAL A N 1
ATOM 713 C CA . VAL A 1 87 ? -3.015 -2.852 -6.669 1.00 92.81 87 VAL A CA 1
ATOM 714 C C . VAL A 1 87 ? -2.549 -2.440 -5.277 1.00 92.81 87 VAL A C 1
ATOM 716 O O . VAL A 1 87 ? -1.391 -2.654 -4.932 1.00 92.81 87 VAL A O 1
ATOM 719 N N . PHE A 1 88 ? -3.448 -1.933 -4.435 1.00 95.25 88 PHE A N 1
ATOM 720 C CA . PHE A 1 88 ? -3.097 -1.479 -3.093 1.00 95.25 88 PHE A CA 1
ATOM 721 C C . PHE A 1 88 ? -2.533 -2.599 -2.205 1.00 95.25 88 PHE A C 1
ATOM 723 O O . PHE A 1 88 ? -1.494 -2.411 -1.576 1.00 95.25 88 PHE A O 1
ATOM 730 N N . TYR A 1 89 ? -3.115 -3.803 -2.225 1.00 95.00 89 TYR A N 1
ATOM 731 C CA . TYR A 1 89 ? -2.535 -4.956 -1.527 1.00 95.00 89 TYR A CA 1
ATOM 732 C C . TYR A 1 89 ? -1.138 -5.323 -2.049 1.00 95.00 89 TYR A C 1
ATOM 734 O O . TYR A 1 89 ? -0.296 -5.761 -1.266 1.00 95.00 89 TYR A O 1
ATOM 742 N N . LYS A 1 90 ? -0.849 -5.121 -3.344 1.00 95.00 90 LYS A N 1
ATOM 743 C CA . LYS A 1 90 ? 0.513 -5.301 -3.876 1.00 95.00 90 LYS A CA 1
ATOM 744 C C . LYS A 1 90 ? 1.484 -4.266 -3.314 1.00 95.00 90 LYS A C 1
ATOM 746 O O . LYS A 1 90 ? 2.581 -4.652 -2.922 1.00 95.00 90 LYS A O 1
ATOM 751 N N . PHE A 1 91 ? 1.082 -3.001 -3.198 1.00 95.38 91 PHE A N 1
ATOM 752 C CA . PHE A 1 91 ? 1.894 -1.984 -2.517 1.00 95.38 91 PHE A CA 1
ATOM 753 C C . PHE A 1 91 ? 2.212 -2.391 -1.073 1.00 95.38 91 PHE A C 1
ATOM 755 O O . PHE A 1 91 ? 3.374 -2.359 -0.677 1.00 95.38 91 PHE A O 1
ATOM 762 N N . LEU A 1 92 ? 1.210 -2.842 -0.310 1.00 96.50 92 LEU A N 1
ATOM 763 C CA . LEU A 1 92 ? 1.404 -3.291 1.076 1.00 96.50 92 LEU A CA 1
ATOM 764 C C . LEU A 1 92 ? 2.303 -4.526 1.177 1.00 96.50 92 LEU A C 1
ATOM 766 O O . LEU A 1 92 ? 3.126 -4.614 2.084 1.00 96.50 92 LEU A O 1
ATOM 770 N N . PHE A 1 93 ? 2.191 -5.454 0.226 1.00 96.19 93 PHE A N 1
ATOM 771 C CA . PHE A 1 93 ? 3.064 -6.622 0.143 1.00 96.19 93 PHE A CA 1
ATOM 772 C C . PHE A 1 93 ? 4.534 -6.229 -0.044 1.00 96.19 93 PHE A C 1
ATOM 774 O O . PHE A 1 93 ? 5.391 -6.717 0.689 1.00 96.19 93 PHE A O 1
ATOM 781 N N . TYR A 1 94 ? 4.837 -5.329 -0.984 1.00 96.38 94 TYR A N 1
ATOM 782 C CA . TYR A 1 94 ? 6.210 -4.858 -1.178 1.00 96.38 94 TYR A CA 1
ATOM 783 C C . TYR A 1 94 ? 6.701 -4.015 -0.002 1.00 96.38 94 TYR A C 1
ATOM 785 O O . TYR A 1 94 ? 7.852 -4.168 0.398 1.00 96.38 94 TYR A O 1
ATOM 793 N N . LEU A 1 95 ? 5.833 -3.194 0.598 1.00 96.31 95 LEU A N 1
ATOM 794 C CA . LEU A 1 95 ? 6.162 -2.456 1.815 1.00 96.31 95 LEU A CA 1
ATOM 795 C C . LEU A 1 95 ? 6.595 -3.420 2.929 1.00 96.31 95 LEU A C 1
ATOM 797 O O . LEU A 1 95 ? 7.676 -3.258 3.484 1.00 96.31 95 LEU A O 1
ATOM 801 N N . LYS A 1 96 ? 5.819 -4.484 3.170 1.00 97.06 96 LYS A N 1
ATOM 802 C CA . LYS A 1 96 ? 6.167 -5.528 4.139 1.00 97.06 96 LYS A CA 1
ATOM 803 C C . LYS A 1 96 ? 7.497 -6.215 3.813 1.00 97.06 96 LYS A C 1
ATOM 805 O O . LYS A 1 96 ? 8.315 -6.412 4.702 1.00 97.06 96 LYS A O 1
ATOM 810 N N . LYS A 1 97 ? 7.766 -6.522 2.543 1.00 97.50 97 LYS A N 1
ATOM 811 C CA . LYS A 1 97 ? 9.054 -7.113 2.142 1.00 97.50 97 LYS A CA 1
ATOM 812 C C . LYS A 1 97 ? 10.256 -6.219 2.426 1.00 97.50 97 LYS A C 1
ATOM 814 O O . LYS A 1 97 ? 11.317 -6.730 2.773 1.00 97.50 97 LYS A O 1
ATOM 819 N N . ILE A 1 98 ? 10.105 -4.903 2.285 1.00 96.75 98 ILE A N 1
ATOM 820 C CA . ILE A 1 98 ? 11.160 -3.960 2.676 1.00 96.75 98 ILE A CA 1
ATOM 821 C C . ILE A 1 98 ? 11.346 -3.998 4.196 1.00 96.75 98 ILE A C 1
ATOM 823 O O . ILE A 1 98 ? 12.480 -4.094 4.667 1.00 96.75 98 ILE A O 1
ATOM 827 N N . GLU A 1 99 ? 10.241 -3.964 4.948 1.00 96.88 99 GLU A N 1
ATOM 828 C CA . GLU A 1 99 ? 10.233 -4.003 6.417 1.00 96.88 99 GLU A CA 1
ATOM 829 C C . GLU A 1 99 ? 10.879 -5.268 6.995 1.00 96.88 99 GLU A C 1
ATOM 831 O O . GLU A 1 99 ? 11.578 -5.196 8.006 1.00 96.88 99 GLU A O 1
ATOM 836 N N . ASP A 1 100 ? 10.664 -6.410 6.339 1.00 96.56 100 ASP A N 1
ATOM 837 C CA . ASP A 1 100 ? 11.217 -7.713 6.715 1.00 96.56 100 ASP A CA 1
ATOM 838 C C . ASP A 1 100 ? 12.669 -7.899 6.221 1.00 96.56 100 ASP A C 1
ATOM 840 O O . ASP A 1 100 ? 13.315 -8.898 6.532 1.00 96.56 100 ASP A O 1
ATOM 844 N N . GLY A 1 101 ? 13.212 -6.926 5.479 1.00 94.25 101 GLY A N 1
ATOM 845 C CA . GLY A 1 101 ? 14.590 -6.938 4.985 1.00 94.25 101 GLY A CA 1
ATOM 846 C C . GLY A 1 101 ? 14.812 -7.770 3.719 1.00 94.25 101 GLY A C 1
ATOM 847 O O . GLY A 1 101 ? 15.951 -7.885 3.272 1.00 94.25 101 GLY A O 1
ATOM 848 N N . GLU A 1 102 ? 13.752 -8.312 3.115 1.00 96.12 102 GLU A N 1
ATOM 849 C CA . GLU A 1 102 ? 13.832 -9.131 1.897 1.00 96.12 102 GLU A CA 1
ATOM 850 C C . GLU A 1 102 ? 14.176 -8.311 0.649 1.00 96.12 102 GLU A C 1
ATOM 852 O O . GLU A 1 102 ? 14.794 -8.830 -0.279 1.00 96.12 102 GLU A O 1
ATOM 857 N N . LEU A 1 103 ? 13.737 -7.050 0.606 1.00 93.75 103 LEU A N 1
ATOM 858 C CA . LEU A 1 103 ? 13.930 -6.143 -0.525 1.00 93.75 103 LEU A CA 1
ATOM 859 C C . LEU A 1 103 ? 14.429 -4.770 -0.063 1.00 93.75 103 LEU A C 1
ATOM 861 O O . LEU A 1 103 ? 14.219 -4.357 1.080 1.00 93.75 103 LEU A O 1
ATOM 865 N N . THR A 1 104 ? 15.065 -4.043 -0.977 1.00 92.38 104 THR A N 1
ATOM 866 C CA . THR A 1 104 ? 15.334 -2.605 -0.828 1.00 92.38 104 THR A CA 1
ATOM 867 C C . THR A 1 104 ? 14.197 -1.770 -1.417 1.00 92.38 104 THR A C 1
ATOM 869 O O . THR A 1 104 ? 13.403 -2.250 -2.234 1.00 92.38 104 THR A O 1
ATOM 872 N N . PHE A 1 105 ? 14.139 -0.490 -1.044 1.00 88.25 105 PHE A N 1
ATOM 873 C CA . PHE A 1 105 ? 13.204 0.489 -1.602 1.00 88.25 105 PHE A CA 1
ATOM 874 C C . PHE A 1 105 ? 13.248 0.528 -3.136 1.00 88.25 105 PHE A C 1
ATOM 876 O O . PHE A 1 105 ? 12.205 0.537 -3.792 1.00 88.25 105 PHE A O 1
ATOM 883 N N . TYR A 1 106 ? 14.447 0.492 -3.719 1.00 89.94 106 TYR A N 1
ATOM 884 C CA . TYR A 1 106 ? 14.631 0.536 -5.168 1.00 89.94 106 TYR A CA 1
ATOM 885 C C . TYR A 1 106 ? 14.117 -0.717 -5.877 1.00 89.94 106 TYR A C 1
ATOM 887 O O . TYR A 1 106 ? 13.439 -0.615 -6.898 1.00 89.94 106 TYR A O 1
ATOM 895 N N . GLN A 1 107 ? 14.392 -1.900 -5.321 1.00 90.69 107 GLN A N 1
ATOM 896 C CA . GLN A 1 107 ? 13.885 -3.157 -5.872 1.00 90.69 107 GLN A CA 1
ATOM 897 C C . GLN A 1 107 ? 12.357 -3.186 -5.838 1.00 90.69 107 GLN A C 1
ATOM 899 O O . GLN A 1 107 ? 11.721 -3.483 -6.845 1.00 90.69 107 GLN A O 1
ATOM 904 N N . ALA A 1 108 ? 11.761 -2.808 -4.706 1.00 92.62 108 ALA A N 1
ATOM 905 C CA . ALA A 1 108 ? 10.314 -2.702 -4.578 1.00 92.62 108 ALA A CA 1
ATOM 906 C C . ALA A 1 108 ? 9.712 -1.677 -5.554 1.00 92.62 108 ALA A C 1
ATOM 908 O O . ALA A 1 108 ? 8.697 -1.958 -6.189 1.00 92.62 108 ALA A O 1
ATOM 909 N N . SER A 1 109 ? 10.350 -0.514 -5.716 1.00 90.19 109 SER A N 1
ATOM 910 C CA . SER A 1 109 ? 9.904 0.533 -6.643 1.00 90.19 109 SER A CA 1
ATOM 911 C C . SER A 1 109 ? 9.932 0.066 -8.095 1.00 90.19 109 SER A C 1
ATOM 913 O O . SER A 1 109 ? 8.989 0.330 -8.838 1.00 90.19 109 SER A O 1
ATOM 915 N N . TYR A 1 110 ? 10.968 -0.675 -8.495 1.00 90.44 110 TYR A N 1
ATOM 916 C CA . TYR A 1 110 ? 11.035 -1.277 -9.824 1.00 90.44 110 TYR A CA 1
ATOM 917 C C . TYR A 1 110 ? 9.899 -2.277 -10.052 1.00 90.44 110 TYR A C 1
ATOM 919 O O . TYR A 1 110 ? 9.197 -2.198 -11.058 1.00 90.44 110 TYR A O 1
ATOM 927 N N . GLU A 1 111 ? 9.687 -3.193 -9.108 1.00 92.31 111 GLU A N 1
ATOM 928 C CA . GLU A 1 111 ? 8.650 -4.223 -9.208 1.00 92.31 111 GLU A CA 1
ATOM 929 C C . GLU A 1 111 ? 7.241 -3.610 -9.296 1.00 92.31 111 GLU A C 1
ATOM 931 O O . GLU A 1 111 ? 6.430 -3.993 -10.143 1.00 92.31 111 GLU A O 1
ATOM 936 N N . ILE A 1 112 ? 6.965 -2.593 -8.475 1.00 92.19 112 ILE A N 1
ATOM 937 C CA . ILE A 1 112 ? 5.720 -1.818 -8.533 1.00 92.19 112 ILE A CA 1
ATOM 938 C C . ILE A 1 112 ? 5.605 -1.065 -9.865 1.00 92.19 112 ILE A C 1
ATOM 940 O O . ILE A 1 112 ? 4.540 -1.065 -10.481 1.00 92.19 112 ILE A O 1
ATOM 944 N N . GLY A 1 113 ? 6.682 -0.432 -10.332 1.00 91.06 113 GLY A N 1
ATOM 945 C CA . GLY A 1 113 ? 6.701 0.288 -11.604 1.00 91.06 113 GLY A CA 1
ATOM 946 C C . GLY A 1 113 ? 6.392 -0.627 -12.788 1.00 91.06 113 GLY A C 1
ATOM 947 O O . GLY A 1 113 ? 5.562 -0.288 -13.632 1.00 91.06 113 GLY A O 1
ATOM 948 N N . MET A 1 114 ? 6.982 -1.824 -12.809 1.00 91.88 114 MET A N 1
ATOM 949 C CA . MET A 1 114 ? 6.694 -2.854 -13.808 1.00 91.88 114 MET A CA 1
ATOM 950 C C . MET A 1 114 ? 5.244 -3.331 -13.738 1.00 91.88 114 MET A C 1
ATOM 952 O O . MET A 1 114 ? 4.596 -3.464 -14.775 1.00 91.88 114 MET A O 1
ATOM 956 N N . LEU A 1 115 ? 4.700 -3.527 -12.534 1.00 92.25 115 LEU A N 1
ATOM 957 C CA . LEU A 1 115 ? 3.285 -3.850 -12.353 1.00 92.25 115 LEU A CA 1
ATOM 958 C C . LEU A 1 115 ? 2.381 -2.767 -12.965 1.00 92.25 115 LEU A C 1
ATOM 960 O O . LEU A 1 115 ? 1.489 -3.086 -13.751 1.00 92.25 115 LEU A O 1
ATOM 964 N N . LEU A 1 116 ? 2.622 -1.493 -12.643 1.00 90.94 116 LEU A N 1
ATOM 965 C CA . LEU A 1 116 ? 1.826 -0.374 -13.156 1.00 90.94 116 LEU A CA 1
ATOM 966 C C . LEU A 1 116 ? 1.957 -0.224 -14.675 1.00 90.94 116 LEU A C 1
ATOM 968 O O . LEU A 1 116 ? 0.952 -0.019 -15.356 1.00 90.94 116 LEU A O 1
ATOM 972 N N . LYS A 1 117 ? 3.167 -0.385 -15.220 1.00 92.19 117 LYS A N 1
ATOM 973 C CA . LYS A 1 117 ? 3.406 -0.403 -16.668 1.00 92.19 117 LYS A CA 1
ATOM 974 C C . LYS A 1 117 ? 2.563 -1.485 -17.345 1.00 92.19 117 LYS A C 1
ATOM 976 O O . LYS A 1 117 ? 1.834 -1.181 -18.286 1.00 92.19 117 LYS A O 1
ATOM 981 N N . ASN A 1 118 ? 2.605 -2.712 -16.835 1.00 91.81 118 ASN A N 1
ATOM 982 C CA . ASN A 1 118 ? 1.865 -3.833 -17.414 1.00 91.81 118 ASN A CA 1
ATOM 983 C C . ASN A 1 118 ? 0.342 -3.621 -17.345 1.00 91.81 118 ASN A C 1
ATOM 985 O O . ASN A 1 118 ? -0.384 -4.054 -18.235 1.00 91.81 118 ASN A O 1
ATOM 989 N N . MET A 1 119 ? -0.157 -2.965 -16.293 1.00 89.19 119 MET A N 1
ATOM 990 C CA . MET A 1 119 ? -1.592 -2.728 -16.109 1.00 89.19 119 MET A CA 1
ATOM 991 C C . MET A 1 119 ? -2.131 -1.561 -16.938 1.00 89.19 119 MET A C 1
ATOM 993 O O . MET A 1 119 ? -3.247 -1.646 -17.445 1.00 89.19 119 MET A O 1
ATOM 997 N N . TYR A 1 120 ? -1.369 -0.472 -17.058 1.00 88.19 120 TYR A N 1
ATOM 998 C CA . TYR A 1 120 ? -1.886 0.794 -17.585 1.00 88.19 120 TYR A CA 1
ATOM 999 C C . TYR A 1 120 ? -1.228 1.248 -18.887 1.00 88.19 120 TYR A C 1
ATOM 1001 O O . TYR A 1 120 ? -1.873 1.928 -19.679 1.00 88.19 120 TYR A O 1
ATOM 1009 N N . VAL A 1 121 ? 0.032 0.883 -19.129 1.00 89.69 121 VAL A N 1
ATOM 1010 C CA . VAL A 1 121 ? 0.809 1.374 -20.278 1.00 89.69 121 VAL A CA 1
ATOM 1011 C C . VAL A 1 121 ? 0.797 0.359 -21.418 1.00 89.69 121 VAL A C 1
ATOM 1013 O O . VAL A 1 121 ? 0.403 0.690 -22.537 1.00 89.69 121 VAL A O 1
ATOM 1016 N N . ASP A 1 122 ? 1.169 -0.888 -21.133 1.00 90.69 122 ASP A N 1
ATOM 1017 C CA . ASP A 1 122 ? 1.302 -1.935 -22.151 1.00 90.69 122 ASP A CA 1
ATOM 101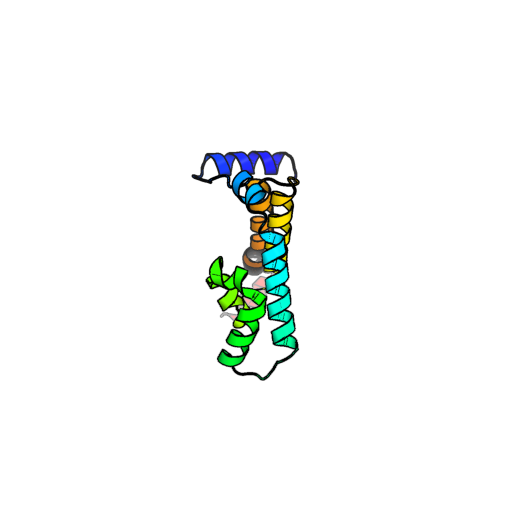8 C C . ASP A 1 122 ? 0.005 -2.184 -22.946 1.00 90.69 122 ASP A C 1
ATOM 1020 O O . ASP A 1 122 ? 0.079 -2.227 -24.176 1.00 90.69 122 ASP A O 1
ATOM 1024 N N . PRO A 1 123 ? -1.201 -2.209 -22.333 1.00 91.69 123 PRO A N 1
ATOM 1025 C CA . PRO A 1 123 ? -2.443 -2.386 -23.086 1.00 91.69 123 PRO A CA 1
ATOM 1026 C C . PRO A 1 123 ? -2.714 -1.278 -24.112 1.00 91.69 123 PRO A C 1
ATOM 1028 O O . PRO A 1 123 ? -3.391 -1.519 -25.112 1.00 91.69 123 PRO A O 1
ATOM 1031 N N . ILE A 1 124 ? -2.225 -0.059 -23.871 1.00 90.75 124 ILE A N 1
ATOM 1032 C CA . ILE A 1 124 ? -2.383 1.078 -24.788 1.00 90.75 124 ILE A CA 1
ATOM 1033 C C . ILE A 1 124 ? -1.381 0.950 -25.935 1.00 90.75 124 ILE A C 1
ATOM 1035 O O . ILE A 1 124 ? -1.763 1.037 -27.102 1.00 90.75 124 ILE A O 1
ATOM 1039 N N . ILE A 1 125 ? -0.115 0.677 -25.611 1.00 85.19 125 ILE A N 1
ATOM 1040 C CA . ILE A 1 125 ? 0.953 0.500 -26.601 1.00 85.19 125 ILE A CA 1
ATOM 1041 C C . ILE A 1 125 ? 0.626 -0.652 -27.552 1.00 85.19 125 ILE A C 1
ATOM 1043 O O . ILE A 1 125 ? 0.813 -0.534 -28.764 1.00 85.19 125 ILE A O 1
ATOM 1047 N N . ASP A 1 126 ? 0.134 -1.770 -27.027 1.00 86.19 126 ASP A N 1
ATOM 1048 C CA . ASP A 1 126 ? -0.163 -2.937 -27.849 1.00 86.19 126 ASP A CA 1
ATOM 1049 C C . ASP A 1 126 ? -1.380 -2.702 -28.748 1.00 86.19 126 ASP A C 1
ATOM 1051 O O . ASP A 1 126 ? -1.346 -3.081 -29.919 1.00 86.19 126 ASP A O 1
ATOM 1055 N N . LYS A 1 127 ? -2.396 -1.963 -28.279 1.00 82.19 127 LYS A N 1
ATOM 1056 C CA . LYS A 1 127 ? -3.487 -1.484 -29.145 1.00 82.19 127 LYS A CA 1
ATOM 1057 C C . LYS A 1 127 ? -2.981 -0.575 -30.262 1.00 82.19 127 LYS A C 1
ATOM 1059 O O . LYS A 1 127 ? -3.390 -0.744 -31.407 1.00 82.19 127 LYS A O 1
ATOM 1064 N N . GLU A 1 128 ? -2.078 0.360 -29.968 1.00 78.00 128 GLU A N 1
ATOM 1065 C CA . GLU A 1 128 ? -1.483 1.206 -31.008 1.00 78.00 128 GLU A CA 1
ATOM 1066 C C . GLU A 1 128 ? -0.694 0.395 -32.039 1.00 78.00 128 GLU A C 1
ATOM 1068 O O . GLU A 1 128 ? -0.766 0.682 -33.235 1.00 78.00 128 GLU A O 1
ATOM 1073 N N . LYS A 1 129 ? 0.063 -0.617 -31.600 1.00 78.56 129 LYS A N 1
ATOM 1074 C CA . LYS A 1 129 ? 0.789 -1.514 -32.509 1.00 78.56 129 LYS A CA 1
ATOM 1075 C C . LYS A 1 129 ? -0.172 -2.297 -33.398 1.00 78.56 129 LYS A C 1
ATOM 1077 O O . LYS A 1 129 ? 0.080 -2.388 -34.594 1.00 78.56 129 LYS A O 1
ATOM 1082 N N . GLU A 1 130 ? -1.264 -2.823 -32.844 1.00 76.25 130 GLU A N 1
ATOM 1083 C CA . GLU A 1 130 ? -2.315 -3.499 -33.616 1.00 76.25 130 GLU A CA 1
ATOM 1084 C C . GLU A 1 130 ? -2.958 -2.553 -34.643 1.00 76.25 130 GLU A C 1
ATOM 1086 O O . GLU A 1 130 ? -3.125 -2.933 -35.797 1.00 76.25 130 GLU A O 1
ATOM 1091 N N . MET A 1 131 ? -3.224 -1.292 -34.285 1.00 68.69 131 MET A N 1
ATOM 1092 C CA . MET A 1 131 ? -3.740 -0.288 -35.230 1.00 68.69 131 MET A CA 1
ATOM 1093 C C . MET A 1 131 ? -2.736 0.086 -36.332 1.00 68.69 131 MET A C 1
ATOM 1095 O O . MET A 1 131 ? -3.140 0.405 -37.449 1.00 68.69 131 MET A O 1
ATOM 1099 N N . LYS A 1 132 ? -1.432 0.060 -36.032 1.00 68.00 132 LYS A N 1
ATOM 1100 C CA . LYS A 1 132 ? -0.347 0.357 -36.985 1.00 68.00 132 LYS A CA 1
ATOM 1101 C C . LYS A 1 132 ? 0.034 -0.840 -37.864 1.00 68.00 132 LYS A C 1
ATOM 1103 O O . LYS A 1 132 ? 0.741 -0.649 -38.854 1.00 68.00 132 LYS A O 1
ATOM 1108 N N . LYS A 1 133 ? -0.422 -2.060 -37.553 1.00 66.06 133 LYS A N 1
ATOM 1109 C CA . LYS A 1 133 ? -0.287 -3.206 -38.461 1.00 66.06 133 LYS A CA 1
ATOM 1110 C C . LYS A 1 133 ? -1.198 -2.972 -39.667 1.00 66.06 133 LYS A C 1
ATOM 1112 O O . LYS A 1 133 ? -2.403 -3.204 -39.614 1.00 66.06 133 LYS A O 1
ATOM 1117 N N . GLY A 1 134 ? -0.616 -2.490 -40.766 1.00 65.38 134 GLY A N 1
ATOM 1118 C CA . GLY A 1 134 ? -1.308 -2.433 -42.052 1.00 65.38 134 GLY A CA 1
ATOM 1119 C C . GLY A 1 134 ? -1.865 -3.813 -42.409 1.00 65.38 134 GLY A C 1
ATOM 1120 O O . GLY A 1 134 ? -1.209 -4.829 -42.162 1.00 65.38 134 GLY A O 1
ATOM 1121 N N . ARG A 1 135 ? -3.083 -3.868 -42.966 1.00 70.81 135 ARG A N 1
ATOM 1122 C CA . ARG A 1 135 ? -3.627 -5.138 -43.465 1.00 70.81 135 ARG A CA 1
ATOM 1123 C C . ARG A 1 135 ? -2.675 -5.684 -44.520 1.00 70.81 135 ARG A C 1
ATOM 1125 O O . ARG A 1 135 ? -2.306 -4.968 -45.448 1.00 70.81 135 ARG A O 1
ATOM 1132 N N . ASN A 1 136 ? -2.304 -6.950 -44.378 1.00 70.12 136 ASN A N 1
ATOM 1133 C CA . ASN A 1 136 ? -1.538 -7.652 -45.393 1.00 70.12 136 ASN A CA 1
ATOM 1134 C C . ASN A 1 136 ? -2.512 -8.015 -46.523 1.00 70.12 136 ASN A C 1
ATOM 1136 O O . ASN A 1 136 ? -3.188 -9.036 -46.456 1.00 70.12 136 ASN A O 1
ATOM 1140 N N . ILE A 1 137 ? -2.673 -7.102 -47.480 1.00 76.00 137 ILE A N 1
ATOM 1141 C CA . ILE A 1 137 ? -3.562 -7.264 -48.634 1.00 76.00 137 ILE A CA 1
ATOM 1142 C C . ILE A 1 137 ? -2.771 -7.780 -49.836 1.00 76.00 137 ILE A C 1
ATOM 1144 O O . ILE A 1 137 ? -1.700 -7.265 -50.158 1.00 76.00 137 ILE A O 1
ATOM 1148 N N . ASP A 1 138 ? -3.322 -8.786 -50.512 1.00 80.75 138 ASP A N 1
ATOM 1149 C CA . ASP A 1 138 ? -2.843 -9.245 -51.819 1.00 80.75 138 ASP A CA 1
ATOM 1150 C C . ASP A 1 138 ? -3.025 -8.123 -52.858 1.00 80.75 138 ASP A C 1
ATOM 1152 O O . ASP A 1 138 ? -3.953 -7.311 -52.802 1.00 80.75 138 ASP A O 1
ATOM 1156 N N . TRP A 1 139 ? -2.142 -8.093 -53.850 1.00 78.62 139 TRP A N 1
ATOM 1157 C CA . TRP A 1 139 ? -2.192 -7.194 -54.991 1.00 78.62 139 TRP A CA 1
ATOM 1158 C C . TRP A 1 139 ? -3.544 -7.225 -55.733 1.00 78.62 139 TRP A C 1
ATOM 1160 O O . TRP A 1 139 ? -4.012 -6.184 -56.208 1.00 78.62 139 TRP A O 1
ATOM 1170 N N . ASN A 1 140 ? -4.228 -8.377 -55.783 1.00 84.25 140 ASN A N 1
ATOM 1171 C CA . ASN A 1 140 ? -5.592 -8.450 -56.330 1.00 84.25 140 ASN A CA 1
ATOM 1172 C C . ASN A 1 140 ? -6.628 -7.714 -55.466 1.00 84.25 140 ASN A C 1
ATOM 1174 O O . ASN A 1 140 ? -7.568 -7.120 -55.997 1.00 84.25 140 ASN A O 1
ATOM 1178 N N . GLU A 1 141 ? -6.475 -7.747 -54.145 1.00 81.00 141 GLU A N 1
ATOM 1179 C CA . GLU A 1 141 ? -7.370 -7.089 -53.192 1.00 81.00 141 GLU A CA 1
ATOM 1180 C C . GLU A 1 141 ? -7.163 -5.567 -53.209 1.00 81.00 141 GLU A C 1
ATOM 1182 O O . GLU A 1 141 ? -8.130 -4.809 -53.303 1.00 81.00 141 GLU A O 1
ATOM 1187 N N . TYR A 1 142 ? -5.904 -5.116 -53.277 1.00 82.56 142 TYR A N 1
ATOM 1188 C CA . TYR A 1 142 ? -5.545 -3.705 -53.467 1.00 82.56 142 TYR A CA 1
ATOM 1189 C C . TYR A 1 142 ? -6.193 -3.094 -54.720 1.00 82.56 142 TYR A C 1
ATOM 1191 O O . TYR A 1 142 ? -6.727 -1.981 -54.684 1.00 82.56 142 TYR A O 1
ATOM 1199 N N . LYS A 1 143 ? -6.184 -3.832 -55.838 1.00 85.69 143 LYS A N 1
ATOM 1200 C CA . LYS A 1 143 ? -6.813 -3.390 -57.090 1.00 85.69 143 LYS A CA 1
ATOM 1201 C C . LYS A 1 143 ? -8.321 -3.209 -56.967 1.00 85.69 143 LYS A C 1
ATOM 1203 O O . LYS A 1 143 ? -8.851 -2.240 -57.504 1.00 85.69 143 LYS A O 1
ATOM 1208 N N . LYS A 1 144 ? -9.008 -4.120 -56.273 1.00 83.38 144 LYS A N 1
ATOM 1209 C CA . LYS A 1 144 ? -10.464 -4.044 -56.078 1.00 83.38 144 LYS A CA 1
ATOM 1210 C C . LYS A 1 144 ? -10.858 -2.834 -55.233 1.00 83.38 144 LYS A C 1
ATOM 1212 O O . LYS A 1 144 ? -11.786 -2.126 -55.609 1.00 83.38 144 LYS A O 1
ATOM 1217 N N . ILE A 1 145 ? -10.120 -2.566 -54.154 1.00 81.69 145 ILE A N 1
ATOM 1218 C CA . ILE A 1 145 ? -10.378 -1.429 -53.256 1.00 81.69 145 ILE A CA 1
ATOM 1219 C C . ILE A 1 145 ? -10.235 -0.095 -54.005 1.00 81.69 145 ILE A C 1
ATOM 1221 O O . ILE A 1 145 ? -11.110 0.759 -53.917 1.00 81.69 145 ILE A O 1
ATOM 1225 N N . ASN A 1 146 ? -9.175 0.075 -54.801 1.00 77.69 146 ASN A N 1
ATOM 1226 C CA . ASN A 1 146 ? -8.932 1.332 -55.521 1.00 77.69 146 ASN A CA 1
ATOM 1227 C C . ASN A 1 146 ? -9.767 1.504 -56.800 1.00 77.69 146 ASN A C 1
ATOM 1229 O O . ASN A 1 146 ? -9.864 2.613 -57.319 1.00 77.69 146 ASN A O 1
ATOM 1233 N N . ALA A 1 147 ? -10.377 0.433 -57.312 1.00 75.81 147 ALA A N 1
ATOM 1234 C CA . ALA A 1 147 ? -11.298 0.512 -58.444 1.00 75.81 147 ALA A CA 1
ATOM 1235 C C . ALA A 1 147 ? -12.688 1.045 -58.050 1.00 75.81 147 ALA A C 1
ATOM 1237 O O . ALA A 1 147 ? -13.383 1.570 -58.910 1.00 75.81 147 ALA A O 1
ATOM 1238 N N . GLN A 1 148 ? -13.084 0.934 -56.775 1.00 59.25 148 GLN A N 1
ATOM 1239 C CA . GLN A 1 148 ? -14.383 1.401 -56.259 1.00 59.25 148 GLN A CA 1
ATOM 1240 C C . GLN A 1 148 ? -14.395 2.879 -55.828 1.00 59.25 148 GLN A C 1
ATOM 1242 O O . GLN A 1 148 ? -15.445 3.395 -55.462 1.00 59.25 148 GLN A O 1
ATOM 1247 N N . ILE A 1 149 ? -13.239 3.551 -55.838 1.00 59.28 149 ILE A N 1
ATOM 1248 C CA . ILE A 1 149 ? -13.070 4.945 -55.379 1.00 59.28 149 ILE A CA 1
ATOM 1249 C C . ILE A 1 149 ? -13.068 5.937 -56.571 1.00 59.28 149 ILE A C 1
ATOM 1251 O O . ILE A 1 149 ? -12.915 7.142 -56.385 1.00 59.28 149 ILE A O 1
ATOM 1255 N N . LYS A 1 150 ? -13.262 5.448 -57.802 1.00 48.78 150 LYS A N 1
ATOM 1256 C CA . LYS A 1 150 ? -13.514 6.264 -59.001 1.00 48.78 150 LYS A CA 1
ATOM 1257 C C . LYS A 1 150 ? -14.994 6.269 -59.342 1.00 48.78 150 LYS A C 1
ATOM 1259 O O . LYS A 1 150 ? -15.456 7.337 -59.792 1.00 48.78 150 LYS A O 1
#

Foldseek 3Di:
DPPVVVVVLVVVPVVDPDDWCLVVLLVVVCLVLQVQLLVLLVVLCVVCVPDDLVVSCVSSCVRRVVCCVPPVVVVVCSSVVVDDVVLVVLLSVLSNCSNVVNDTPSVSVVVSVVVCCVVPPVVVVVVVVVVVPDPPDDPVRVVVVVVVVD

pLDDT: mean 87.42, std 10.62, range [48.78, 97.5]

Secondary structure (DSSP, 8-state):
--HHHHHHHHHHHHHTT----HHHHHHH--HHHHHHHHHHHHHHHHH-TT--HHHHHHHHHHH-HHHHHHHHHHHHHHHTT-S-HHHHHHHHHHHHHHHTTSS-HHHHHHHHHHHHIIIIIHHHHHHHHHHHS-----HHHHHHHHHTT-

Organism: NCBI:txid1070528